Protein AF-A0A1Q3BJ02-F1 (afdb_monomer)

Nearest PDB structures (foldseek):
  7nli-assembly1_B  TM=7.292E-01  e=1.919E+00  Saccharomyces cerevisiae
  7nlg-assembly2_C-2  TM=7.231E-01  e=2.158E+00  Saccharomyces cerevisiae
  7b9v-assembly1_T  TM=3.492E-01  e=2.289E+00  Saccharomyces cerevisiae
  5k53-assembly1_A  TM=2.887E-01  e=4.372E+00  Oscillatoria sp.
  6vab-assembly1_B  TM=3.990E-01  e=9.963E+00  Mus musculus

Solvent-accessible surface area (backbone atoms only — not comparable to full-atom values): 7093 Å² total; per-residue (Å²): 136,84,56,75,63,66,53,51,52,52,35,51,55,54,57,75,74,51,61,76,85,51,46,80,77,41,68,83,48,92,42,46,65,55,37,47,54,51,47,45,35,70,75,76,43,45,73,64,58,55,50,52,52,49,52,53,49,51,49,50,60,73,68,53,64,68,57,89,94,60,51,68,70,60,48,52,50,54,54,48,51,51,50,52,56,33,43,78,70,80,44,79,75,54,71,71,54,51,52,54,50,52,66,72,35,52,61,76,92,58,52,72,73,68,75,77,117

Sequence (117 aa):
FLSPRAFNDLGCIIICAINSNYFNRISSCISAKEMWDRLEVTYEGTNQVKKAKISMLVHEYEMFTVNENEDIKSMFSRFTNIINALQALDKTYSNSEMVRKILRCLPRSWMPKVTAI

Mean predicted aligned error: 12.47 Å

Structure (mmCIF, N/CA/C/O backbone):
data_AF-A0A1Q3BJ02-F1
#
_entry.id   AF-A0A1Q3BJ02-F1
#
loop_
_atom_site.group_PDB
_atom_site.id
_atom_site.type_symbol
_atom_site.label_atom_id
_atom_site.label_alt_id
_atom_site.label_comp_id
_atom_site.label_asym_id
_atom_site.label_entity_id
_atom_site.label_seq_id
_atom_site.pdbx_PDB_ins_code
_atom_site.Cartn_x
_atom_site.Cartn_y
_atom_site.Cartn_z
_atom_site.occupancy
_atom_site.B_iso_or_equiv
_atom_site.auth_seq_id
_atom_site.auth_comp_id
_atom_site.auth_asym_id
_atom_site.auth_atom_id
_atom_site.pdbx_PDB_model_num
ATOM 1 N N . PHE A 1 1 ? -31.847 -9.761 27.397 1.00 36.12 1 PHE A N 1
ATOM 2 C CA . PHE A 1 1 ? -31.636 -8.599 28.281 1.00 36.12 1 PHE A CA 1
ATOM 3 C C . PHE A 1 1 ? -30.492 -8.924 29.232 1.00 36.12 1 PHE A C 1
ATOM 5 O O . PHE A 1 1 ? -30.699 -9.677 30.173 1.00 36.12 1 PHE A O 1
ATOM 12 N N . LEU A 1 2 ? -29.266 -8.483 28.931 1.00 37.03 2 LEU A N 1
ATOM 13 C CA . LEU A 1 2 ? -28.110 -8.736 29.801 1.00 37.03 2 LEU A CA 1
ATOM 14 C C . LEU A 1 2 ? -28.149 -7.764 30.991 1.00 37.03 2 LEU A C 1
ATOM 16 O O . LEU A 1 2 ? -28.395 -6.575 30.813 1.00 37.03 2 LEU A O 1
ATOM 20 N N . SER A 1 3 ? -27.973 -8.307 32.198 1.00 37.66 3 SER A N 1
ATOM 21 C CA . SER A 1 3 ? -28.018 -7.586 33.476 1.00 37.66 3 SER A CA 1
ATOM 22 C C . SER A 1 3 ? -26.992 -6.439 33.523 1.00 37.66 3 SER A C 1
ATOM 24 O O . SER A 1 3 ? -25.869 -6.638 33.056 1.00 37.66 3 SER A O 1
ATOM 26 N N . PRO A 1 4 ? -27.305 -5.288 34.154 1.00 50.66 4 PRO A N 1
ATOM 27 C CA . PRO A 1 4 ? -26.360 -4.186 34.377 1.00 50.66 4 PRO A CA 1
ATOM 28 C C . PRO A 1 4 ? -25.023 -4.610 35.011 1.00 50.66 4 PRO A C 1
ATOM 30 O O . PRO A 1 4 ? -24.007 -3.956 34.801 1.00 50.66 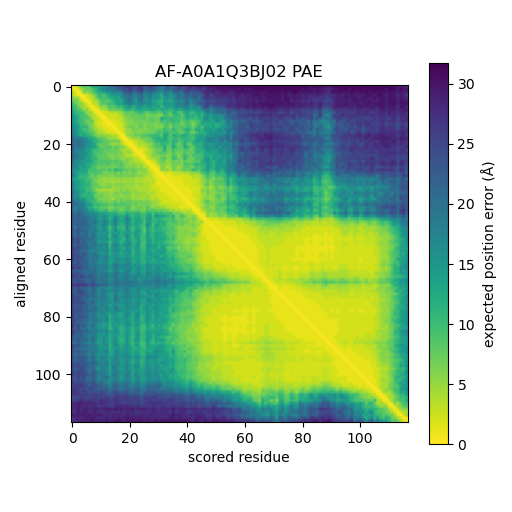4 PRO A O 1
ATOM 33 N N . ARG A 1 5 ? -24.998 -5.735 35.745 1.00 53.53 5 ARG A N 1
ATOM 34 C CA . ARG A 1 5 ? -23.770 -6.316 36.318 1.00 53.53 5 ARG A CA 1
ATOM 35 C C . ARG A 1 5 ? -22.805 -6.841 35.251 1.00 53.53 5 ARG A C 1
ATOM 37 O O . ARG A 1 5 ? -21.633 -6.502 35.295 1.00 53.53 5 ARG A O 1
ATOM 44 N N . ALA A 1 6 ? -23.311 -7.549 34.241 1.00 50.62 6 ALA A N 1
ATOM 45 C CA . ALA A 1 6 ? -22.486 -8.072 33.148 1.00 50.62 6 ALA A CA 1
ATOM 46 C C . ALA A 1 6 ? -21.873 -6.951 32.283 1.00 50.62 6 ALA A C 1
ATOM 48 O O . ALA A 1 6 ? -20.819 -7.131 31.680 1.00 50.62 6 ALA A O 1
ATOM 49 N N . PHE A 1 7 ? -22.530 -5.785 32.232 1.00 49.91 7 PHE A N 1
ATOM 50 C CA . PHE A 1 7 ? -22.035 -4.600 31.527 1.00 49.91 7 PHE A CA 1
ATOM 51 C C . PHE A 1 7 ? -20.869 -3.921 32.269 1.00 49.91 7 PHE A C 1
ATOM 53 O O . PHE A 1 7 ? -19.920 -3.470 31.629 1.00 49.91 7 PHE A O 1
ATOM 60 N N . ASN A 1 8 ? -20.915 -3.893 33.607 1.00 57.62 8 ASN A N 1
ATOM 61 C CA . ASN A 1 8 ? -19.827 -3.384 34.449 1.00 57.62 8 ASN A CA 1
ATOM 62 C C . ASN A 1 8 ? -18.617 -4.332 34.480 1.00 57.62 8 ASN A C 1
ATOM 64 O O . ASN A 1 8 ? -17.482 -3.860 34.440 1.00 57.62 8 ASN A O 1
ATOM 68 N N . ASP A 1 9 ? -18.845 -5.648 34.471 1.00 63.47 9 ASP A N 1
ATOM 69 C CA . ASP A 1 9 ? -17.767 -6.647 34.498 1.00 63.47 9 ASP A CA 1
ATOM 70 C C . ASP A 1 9 ? -16.846 -6.545 33.267 1.00 63.47 9 ASP A C 1
ATOM 72 O O . ASP A 1 9 ? -15.623 -6.634 33.392 1.00 63.47 9 ASP A O 1
ATOM 76 N N . LEU A 1 10 ? -17.404 -6.278 32.079 1.00 64.88 10 LEU A N 1
ATOM 77 C CA . LEU A 1 10 ? -16.615 -6.108 30.852 1.00 64.88 10 LEU A CA 1
ATOM 78 C C . LEU A 1 10 ? -15.736 -4.845 30.895 1.00 64.88 10 LEU A C 1
ATOM 80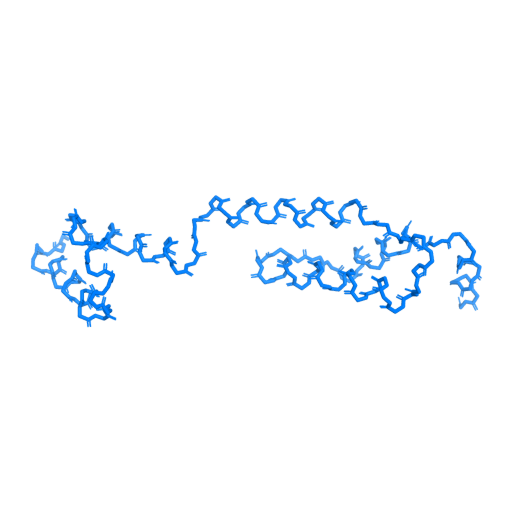 O O . LEU A 1 10 ? -14.589 -4.873 30.451 1.00 64.88 10 LEU A O 1
ATOM 84 N N . GLY A 1 11 ? -16.245 -3.753 31.473 1.00 63.66 11 GLY A N 1
ATOM 85 C CA . GLY A 1 11 ? -15.464 -2.533 31.698 1.00 63.66 11 GLY A CA 1
ATOM 86 C C . GLY A 1 11 ? -14.294 -2.763 32.659 1.00 63.66 11 GLY A C 1
ATOM 87 O O . GLY A 1 11 ? -13.179 -2.312 32.398 1.00 63.66 11 GLY A O 1
ATOM 88 N N . CYS A 1 12 ? -14.510 -3.534 33.729 1.00 65.25 12 CYS A N 1
ATOM 89 C CA . CYS A 1 12 ? -13.453 -3.909 34.670 1.00 65.25 12 CYS A CA 1
ATOM 90 C C . CYS A 1 12 ? -12.356 -4.761 34.012 1.00 65.25 12 CYS A C 1
ATOM 92 O O . CYS A 1 12 ? -11.177 -4.480 34.218 1.00 65.25 12 CYS A O 1
ATOM 94 N N . ILE A 1 13 ? -12.720 -5.745 33.180 1.00 73.56 13 ILE A N 1
ATOM 95 C CA . ILE A 1 13 ? -11.751 -6.576 32.442 1.00 73.56 13 ILE A CA 1
ATOM 96 C C . ILE A 1 13 ? -10.886 -5.711 31.519 1.00 73.56 13 ILE A C 1
ATOM 98 O O . ILE A 1 13 ? -9.667 -5.880 31.489 1.00 73.56 13 ILE A O 1
ATOM 102 N N . ILE A 1 14 ? -11.501 -4.759 30.809 1.00 67.50 14 ILE A N 1
ATOM 103 C CA . ILE A 1 14 ? -10.775 -3.825 29.947 1.00 67.50 14 ILE A CA 1
ATOM 104 C C . ILE A 1 14 ? -9.795 -2.993 30.782 1.00 67.50 14 ILE A C 1
ATOM 106 O O . ILE A 1 14 ? -8.619 -2.983 30.453 1.00 67.50 14 ILE A O 1
ATOM 110 N N . ILE A 1 15 ? -10.226 -2.371 31.887 1.00 68.12 15 ILE A N 1
ATOM 111 C CA . ILE A 1 15 ? -9.359 -1.562 32.772 1.00 68.12 15 ILE A CA 1
ATOM 112 C C . ILE A 1 15 ? -8.167 -2.362 33.307 1.00 68.12 15 ILE A C 1
ATOM 114 O O . ILE A 1 15 ? -7.049 -1.852 33.319 1.00 68.12 15 ILE A O 1
ATOM 118 N N . CYS A 1 16 ? -8.385 -3.609 33.728 1.00 70.50 16 CYS A N 1
ATOM 119 C CA . CYS A 1 16 ? -7.323 -4.465 34.256 1.00 70.50 16 CYS A CA 1
ATOM 120 C C . CYS A 1 16 ? -6.263 -4.836 33.207 1.00 70.50 16 CYS A C 1
ATOM 122 O O . CYS A 1 16 ? -5.132 -5.142 33.578 1.00 70.50 16 CYS A O 1
ATOM 124 N N . ALA A 1 17 ? -6.604 -4.808 31.917 1.00 70.00 17 ALA A N 1
ATOM 125 C CA . ALA A 1 17 ? -5.695 -5.167 30.833 1.00 70.00 17 ALA A CA 1
ATOM 126 C C . ALA A 1 17 ? -4.787 -4.009 30.366 1.00 70.00 17 ALA A C 1
ATOM 128 O O . ALA A 1 17 ? -3.863 -4.245 29.587 1.00 70.00 17 ALA A O 1
ATOM 129 N N . ILE A 1 18 ? -5.020 -2.767 30.812 1.00 71.19 18 ILE A N 1
ATOM 130 C CA . ILE A 1 18 ? -4.341 -1.572 30.275 1.00 71.19 18 ILE A CA 1
ATOM 131 C C . ILE A 1 18 ? -3.378 -0.960 31.287 1.00 71.19 18 ILE A C 1
ATOM 133 O O . ILE A 1 18 ? -3.671 -0.821 32.471 1.00 71.19 18 ILE A O 1
ATOM 137 N N . ASN A 1 19 ? -2.216 -0.537 30.790 1.00 66.44 19 ASN A N 1
ATOM 138 C CA . ASN A 1 19 ? -1.207 0.180 31.566 1.00 66.44 19 ASN A CA 1
ATOM 139 C C . ASN A 1 19 ? -1.765 1.537 32.065 1.00 66.44 19 ASN A C 1
ATOM 141 O O . ASN A 1 19 ? -2.560 2.176 31.370 1.00 66.44 19 ASN A O 1
ATOM 145 N N . SER A 1 20 ? -1.327 2.004 33.239 1.00 67.00 20 SER A N 1
ATOM 146 C CA . SER A 1 20 ? -1.827 3.207 33.931 1.00 67.00 20 SER A CA 1
ATOM 147 C C . SER A 1 20 ? -1.848 4.473 33.061 1.00 67.00 20 SER A C 1
ATOM 149 O O . SER A 1 20 ? -2.731 5.314 33.216 1.00 67.00 20 SER A O 1
ATOM 151 N N . ASN A 1 21 ? -0.945 4.578 32.080 1.00 60.88 21 ASN A N 1
ATOM 152 C CA . ASN A 1 21 ? -0.904 5.682 31.114 1.00 60.88 21 ASN A CA 1
ATOM 153 C C . ASN A 1 21 ? -2.152 5.785 30.215 1.00 60.88 21 ASN A C 1
ATOM 155 O O . ASN A 1 21 ? -2.481 6.874 29.743 1.00 60.88 21 ASN A O 1
ATOM 159 N N . TYR A 1 22 ? -2.861 4.680 29.977 1.00 60.78 22 TYR A N 1
ATOM 160 C CA . TYR A 1 22 ? -4.065 4.649 29.141 1.00 60.78 22 TYR A CA 1
ATOM 161 C C . TYR A 1 22 ? -5.348 4.787 29.954 1.00 60.78 22 TYR A C 1
ATOM 163 O O . TYR A 1 22 ? -6.354 5.242 29.414 1.00 60.78 22 TYR A O 1
ATOM 171 N N . PHE A 1 23 ? -5.300 4.486 31.254 1.00 64.81 23 PHE A N 1
ATOM 172 C CA . PHE A 1 23 ? -6.439 4.630 32.157 1.00 64.81 23 PHE A CA 1
ATOM 173 C C . PHE A 1 23 ? -7.009 6.053 32.118 1.00 64.81 23 PHE A C 1
ATOM 175 O O . PHE A 1 23 ? -8.204 6.229 31.917 1.00 64.81 23 PHE A O 1
ATOM 182 N N . ASN A 1 24 ? -6.153 7.080 32.153 1.00 66.06 24 ASN A N 1
ATOM 183 C CA . ASN A 1 24 ? -6.575 8.486 32.075 1.00 66.06 24 ASN A CA 1
ATOM 184 C C . ASN A 1 24 ? -7.271 8.868 30.754 1.00 66.06 24 ASN A C 1
ATOM 186 O O . ASN A 1 24 ? -7.959 9.883 30.697 1.00 66.06 24 ASN A O 1
ATOM 190 N N . ARG A 1 25 ? -7.088 8.090 29.677 1.00 64.00 25 ARG A N 1
ATOM 191 C CA . ARG A 1 25 ? -7.698 8.351 28.361 1.00 64.00 25 ARG A CA 1
ATOM 192 C C . ARG A 1 25 ? -9.061 7.692 28.177 1.00 64.00 25 ARG A C 1
ATOM 194 O O . ARG A 1 25 ? -9.807 8.118 27.295 1.00 64.00 25 ARG A O 1
ATOM 201 N N . ILE A 1 26 ? -9.365 6.670 28.969 1.00 69.38 26 ILE A N 1
ATOM 202 C CA . ILE A 1 26 ? -10.608 5.893 28.886 1.00 69.38 26 ILE A CA 1
ATOM 203 C C . ILE A 1 26 ? -11.441 5.953 30.175 1.00 69.38 26 ILE A C 1
ATOM 205 O O . ILE A 1 26 ? -12.569 5.478 30.185 1.00 69.38 26 ILE A O 1
ATOM 209 N N . SER A 1 27 ? -10.928 6.564 31.249 1.00 68.56 27 SER A N 1
ATOM 210 C CA . SER A 1 27 ? -11.619 6.708 32.538 1.00 68.56 27 SER A CA 1
ATOM 211 C C . SER A 1 27 ? -12.876 7.576 32.471 1.00 68.56 27 SER A C 1
ATOM 213 O O . SER A 1 27 ? -13.728 7.473 33.347 1.00 68.56 27 SER A O 1
ATOM 215 N N . SER A 1 28 ? -13.006 8.419 31.441 1.00 69.31 28 SER A N 1
ATOM 216 C CA . SER A 1 28 ? -14.206 9.221 31.189 1.00 69.31 28 SER A CA 1
ATOM 217 C C . SER A 1 28 ? -15.259 8.517 30.329 1.00 69.31 28 SER A C 1
ATOM 219 O O . SER A 1 28 ? -16.336 9.078 30.131 1.00 69.31 28 SER A O 1
ATOM 221 N N . CYS A 1 29 ? -14.966 7.323 29.806 1.00 73.94 29 CYS A N 1
ATOM 222 C CA . CYS A 1 29 ? -15.905 6.571 28.984 1.00 73.94 29 CYS A CA 1
ATOM 223 C C . CYS A 1 29 ? -17.010 5.954 29.852 1.00 73.94 29 CYS A C 1
ATOM 225 O O . CYS A 1 29 ? -16.748 5.353 30.892 1.00 73.94 29 CYS A O 1
ATOM 227 N N . ILE A 1 30 ? -18.256 6.078 29.401 1.00 76.12 30 ILE A N 1
ATOM 228 C CA . ILE A 1 30 ? -19.464 5.680 30.150 1.00 76.12 30 ILE A CA 1
ATOM 229 C C . ILE A 1 30 ? -19.926 4.258 29.820 1.00 76.12 30 ILE A C 1
ATOM 231 O O . ILE A 1 30 ? -20.845 3.736 30.450 1.00 76.12 30 ILE A O 1
ATOM 235 N N . SER A 1 31 ? -19.304 3.611 28.832 1.00 79.06 31 SER A N 1
ATOM 236 C CA . SER A 1 31 ? -19.618 2.236 28.452 1.00 79.06 31 SER A CA 1
ATOM 237 C C . SER A 1 31 ? -18.378 1.451 28.035 1.00 79.06 31 SER A C 1
ATOM 239 O O . SER A 1 31 ? -17.437 2.006 27.468 1.00 79.06 31 SER A O 1
ATOM 241 N N . ALA A 1 32 ? -18.421 0.130 28.235 1.00 75.44 32 ALA A N 1
ATOM 242 C CA . ALA A 1 32 ? -17.378 -0.782 27.764 1.00 75.44 32 ALA A CA 1
ATOM 243 C C . ALA A 1 32 ? -17.162 -0.688 26.243 1.00 75.44 32 ALA A C 1
ATOM 245 O O . ALA A 1 32 ? -16.036 -0.814 25.773 1.00 75.44 32 ALA A O 1
ATOM 246 N N . LYS A 1 33 ? -18.228 -0.403 25.479 1.00 78.38 33 LYS A N 1
ATOM 247 C CA . LYS A 1 33 ? -18.139 -0.152 24.038 1.00 78.38 33 LYS A CA 1
ATOM 248 C C . LYS A 1 33 ? -17.300 1.086 23.731 1.00 78.38 33 LYS A C 1
ATOM 250 O O . LYS A 1 33 ? -16.403 1.014 22.913 1.00 78.38 33 LYS A O 1
ATOM 255 N N . GLU A 1 34 ? -17.547 2.195 24.417 1.00 79.44 34 GLU A N 1
ATOM 256 C CA . GLU A 1 34 ? -16.780 3.426 24.209 1.00 79.44 34 GLU A CA 1
ATOM 257 C C . GLU A 1 34 ? -15.300 3.252 24.597 1.00 79.44 34 GLU A C 1
ATOM 259 O O . GLU A 1 34 ? -14.414 3.747 23.901 1.00 79.44 34 GLU A O 1
ATOM 264 N N . MET A 1 35 ? -15.017 2.498 25.666 1.00 80.19 35 MET A N 1
ATOM 265 C CA . MET A 1 35 ? -13.644 2.132 26.039 1.00 80.19 35 MET A CA 1
ATOM 266 C C . MET A 1 35 ? -12.977 1.278 24.956 1.00 80.19 35 MET A C 1
ATOM 268 O O . MET A 1 35 ? -11.827 1.537 24.606 1.00 80.19 35 MET A O 1
ATOM 272 N N . TRP A 1 36 ? -13.695 0.289 24.412 1.00 79.94 36 TRP A N 1
ATOM 273 C CA . TRP A 1 36 ? -13.217 -0.552 23.316 1.00 79.94 36 TRP A CA 1
ATOM 274 C C . TRP A 1 36 ? -12.967 0.255 22.037 1.00 79.94 36 TRP A C 1
ATOM 276 O O . TRP A 1 36 ? -11.870 0.184 21.495 1.00 79.94 36 TRP A O 1
ATOM 286 N N . ASP A 1 37 ? -13.912 1.101 21.622 1.00 78.50 37 ASP A N 1
ATOM 287 C CA . ASP A 1 37 ? -13.783 1.975 20.449 1.00 78.50 37 ASP A CA 1
ATOM 288 C C . ASP A 1 37 ? -12.570 2.922 20.600 1.00 78.50 37 ASP A C 1
ATOM 290 O O . ASP A 1 37 ? -11.827 3.174 19.650 1.00 78.50 37 ASP A O 1
ATOM 294 N N . ARG A 1 38 ? -12.304 3.434 21.813 1.00 78.75 38 ARG A N 1
ATOM 295 C CA . ARG A 1 38 ? -11.107 4.250 22.090 1.00 78.75 38 ARG A CA 1
ATOM 296 C C . ARG A 1 38 ? -9.810 3.454 22.031 1.00 78.75 38 ARG A C 1
ATOM 298 O O . ARG A 1 38 ? -8.799 3.998 21.579 1.00 78.75 38 ARG A O 1
ATOM 305 N N . LEU A 1 39 ? -9.811 2.210 22.503 1.00 75.94 39 LEU A N 1
ATOM 306 C CA . LEU A 1 39 ? -8.655 1.323 22.390 1.00 75.94 39 LEU A CA 1
ATOM 307 C C . LEU A 1 39 ? -8.378 0.975 20.932 1.00 75.94 39 LEU A C 1
ATOM 309 O O . LEU A 1 39 ? -7.247 1.153 20.491 1.00 75.94 39 LEU A O 1
ATOM 313 N N . GLU A 1 40 ? -9.402 0.593 20.176 1.00 75.94 40 GLU A N 1
ATOM 314 C CA . GLU A 1 40 ? -9.323 0.327 18.738 1.00 75.94 40 GLU A CA 1
ATOM 315 C C . GLU A 1 40 ? -8.716 1.530 18.001 1.00 75.94 40 GLU A C 1
ATOM 317 O O . GLU A 1 40 ? -7.694 1.406 17.331 1.00 75.94 40 GLU A O 1
ATOM 322 N N . VAL A 1 41 ? -9.229 2.742 18.243 1.00 77.12 41 VAL A N 1
ATOM 323 C CA . VAL A 1 41 ? -8.675 3.974 17.657 1.00 77.12 41 VAL A CA 1
ATOM 324 C C . VAL A 1 41 ? -7.228 4.242 18.082 1.00 77.12 41 VAL A C 1
ATOM 326 O O . VAL A 1 41 ? -6.446 4.769 17.291 1.00 77.12 41 VAL A O 1
ATOM 329 N N . THR A 1 42 ? -6.856 3.926 19.322 1.00 71.81 42 THR A N 1
ATOM 330 C CA . THR A 1 42 ? -5.509 4.202 19.847 1.00 71.81 42 THR A CA 1
ATOM 331 C C . THR A 1 42 ? -4.467 3.228 19.299 1.00 71.81 42 THR A C 1
ATOM 333 O O . THR A 1 42 ? -3.344 3.647 19.027 1.00 71.81 42 THR A O 1
ATOM 336 N N . TYR A 1 43 ? -4.821 1.951 19.145 1.00 67.94 43 TYR A N 1
ATOM 337 C CA . TYR A 1 43 ? -3.892 0.897 18.732 1.00 67.94 43 TYR A CA 1
ATOM 338 C C . TYR A 1 43 ? -3.898 0.650 17.220 1.00 67.94 43 TYR A C 1
ATOM 340 O O . TYR A 1 43 ? -2.834 0.445 16.639 1.00 67.94 43 TYR A O 1
ATOM 348 N N . GLU A 1 44 ? -5.060 0.714 16.571 1.00 69.88 44 GLU A N 1
ATOM 349 C CA . GLU A 1 44 ? -5.212 0.455 15.132 1.00 69.88 44 GLU A CA 1
ATOM 350 C C . GLU A 1 44 ? -5.335 1.747 14.303 1.00 69.88 44 GLU A C 1
ATOM 352 O O . GLU A 1 44 ? -5.156 1.738 13.082 1.00 69.88 44 GLU A O 1
ATOM 357 N N . GLY A 1 45 ? -5.581 2.886 14.961 1.00 70.62 45 GLY A N 1
ATOM 358 C CA . GLY A 1 45 ? -5.905 4.153 14.310 1.00 70.62 45 GLY A CA 1
ATOM 359 C C . GLY A 1 45 ? -7.397 4.269 13.985 1.00 70.62 45 GLY A C 1
ATOM 360 O O . GLY A 1 45 ? -8.163 3.315 14.067 1.00 70.62 45 GLY A O 1
ATOM 361 N N . THR A 1 46 ? -7.858 5.460 13.591 1.00 78.56 46 THR A N 1
ATOM 362 C CA . THR A 1 46 ? -9.247 5.596 13.124 1.00 78.56 46 THR A CA 1
ATOM 363 C C . THR A 1 46 ? -9.403 5.008 11.720 1.00 78.56 46 THR A C 1
ATOM 365 O O . THR A 1 46 ? -8.520 5.137 10.866 1.00 78.56 46 THR A O 1
ATOM 368 N N . ASN A 1 47 ? -10.594 4.482 11.415 1.00 81.94 47 ASN A N 1
ATOM 369 C CA . ASN A 1 47 ? -10.976 4.104 10.048 1.00 81.94 47 ASN A CA 1
ATOM 370 C C . ASN A 1 47 ? -10.734 5.229 9.020 1.00 81.94 47 ASN A C 1
ATOM 372 O O . ASN A 1 47 ? -10.464 4.959 7.851 1.00 81.94 47 ASN A O 1
ATOM 376 N N . GLN A 1 48 ? -10.811 6.495 9.443 1.00 81.31 48 GLN A N 1
ATOM 377 C CA . GLN A 1 48 ? -10.523 7.653 8.594 1.00 81.31 48 GLN A CA 1
ATOM 378 C C . GLN A 1 48 ? -9.034 7.750 8.242 1.00 81.31 48 GLN A C 1
ATOM 380 O O . GLN A 1 48 ? -8.701 7.954 7.077 1.00 81.31 48 GLN A O 1
ATOM 385 N N . VAL A 1 49 ? -8.140 7.534 9.212 1.00 84.19 49 VAL A N 1
ATOM 386 C CA . VAL A 1 49 ? -6.687 7.498 8.981 1.00 84.19 49 VAL A CA 1
ATOM 387 C C . VAL A 1 49 ? -6.316 6.321 8.077 1.00 84.19 49 VAL A C 1
ATOM 389 O O . VAL A 1 49 ? -5.560 6.511 7.124 1.00 84.19 49 VAL A O 1
ATOM 392 N N . LYS A 1 50 ? -6.903 5.131 8.296 1.00 87.44 50 LYS A N 1
ATOM 393 C CA . LYS A 1 50 ? -6.705 3.964 7.413 1.00 87.44 50 LYS A CA 1
ATOM 394 C C . LYS A 1 50 ? -7.119 4.291 5.973 1.00 87.44 50 LYS A C 1
ATOM 396 O O . LYS A 1 50 ? -6.335 4.086 5.049 1.00 87.44 50 LYS A O 1
ATOM 401 N N . LYS A 1 51 ? -8.307 4.877 5.778 1.00 90.25 51 LYS A N 1
ATOM 402 C CA . LYS A 1 51 ? -8.805 5.302 4.455 1.00 90.25 51 LYS A CA 1
ATOM 403 C C . LYS A 1 51 ? -7.918 6.359 3.796 1.00 90.25 51 LYS A C 1
ATOM 405 O O . LYS A 1 51 ? -7.618 6.228 2.613 1.00 90.25 51 LYS A O 1
ATOM 410 N N . ALA A 1 52 ? -7.474 7.368 4.542 1.00 91.62 52 ALA A N 1
ATOM 411 C CA . ALA A 1 52 ? -6.577 8.399 4.026 1.00 91.62 52 ALA A CA 1
ATOM 412 C C . ALA A 1 52 ? -5.246 7.794 3.557 1.00 91.62 52 ALA A C 1
ATOM 414 O O . ALA A 1 52 ? -4.802 8.071 2.445 1.00 91.62 52 ALA A O 1
ATOM 415 N N . LYS A 1 53 ? -4.657 6.890 4.352 1.00 92.88 53 LYS A N 1
ATOM 416 C CA . LYS A 1 53 ? -3.416 6.191 3.998 1.00 92.88 53 LYS A CA 1
ATOM 417 C C . LYS A 1 53 ? -3.575 5.321 2.750 1.00 92.88 53 LYS A C 1
ATOM 419 O O . LYS A 1 53 ? -2.719 5.374 1.871 1.00 92.88 53 LYS A O 1
ATOM 424 N N . ILE A 1 54 ? -4.679 4.573 2.637 1.00 95.81 54 ILE A N 1
ATOM 425 C CA . ILE A 1 54 ? -5.005 3.821 1.414 1.00 95.81 54 ILE A CA 1
ATOM 426 C C . ILE A 1 54 ? -5.098 4.776 0.222 1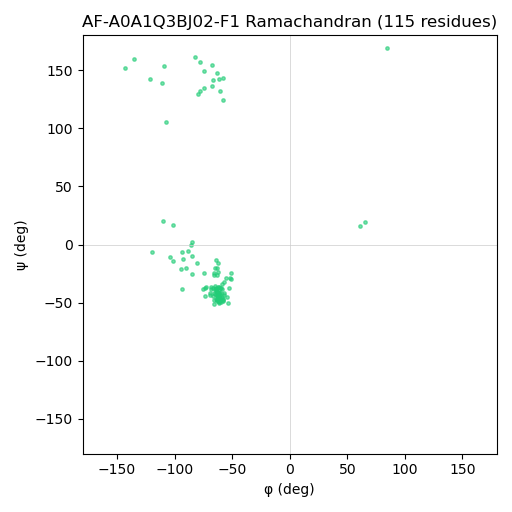.00 95.81 54 ILE A C 1
ATOM 428 O O . ILE A 1 54 ? -4.485 4.513 -0.805 1.00 95.81 54 ILE A O 1
ATOM 432 N N . SER A 1 55 ? -5.817 5.894 0.353 1.00 96.25 55 SER A N 1
ATOM 433 C CA . SER A 1 55 ? -5.974 6.870 -0.732 1.00 96.25 55 SER A CA 1
ATOM 434 C C . SER A 1 55 ? -4.636 7.450 -1.192 1.00 96.25 55 SER A C 1
ATOM 436 O O . SER A 1 55 ? -4.415 7.581 -2.392 1.00 96.25 55 SER A O 1
ATOM 438 N N . MET A 1 56 ? -3.736 7.771 -0.259 1.00 97.12 56 MET A N 1
ATOM 439 C CA . MET A 1 56 ? -2.394 8.267 -0.579 1.00 97.12 56 MET A CA 1
ATOM 440 C C . MET A 1 56 ? -1.568 7.224 -1.336 1.00 97.12 56 MET A C 1
ATOM 442 O O . MET A 1 56 ? -0.980 7.540 -2.364 1.00 97.12 56 MET A O 1
ATOM 446 N N . LEU A 1 57 ? -1.565 5.974 -0.869 1.00 97.75 57 LEU A N 1
ATOM 447 C CA . LEU A 1 57 ? -0.819 4.886 -1.508 1.00 97.75 57 LEU A CA 1
ATOM 448 C C . LEU A 1 57 ? -1.400 4.498 -2.875 1.00 97.75 57 LEU A C 1
ATOM 450 O O . LEU A 1 57 ? -0.652 4.179 -3.793 1.00 97.75 57 LEU A O 1
ATOM 454 N N . VAL A 1 58 ? -2.728 4.531 -3.033 1.00 97.44 58 VAL A N 1
ATOM 455 C CA . VAL A 1 58 ? -3.383 4.334 -4.336 1.00 97.44 58 VAL A CA 1
ATOM 456 C C . VAL A 1 58 ? -2.969 5.440 -5.299 1.00 97.44 58 VAL A C 1
ATOM 458 O O . VAL A 1 58 ? -2.616 5.143 -6.434 1.00 97.44 58 VAL A O 1
ATOM 461 N N . HIS A 1 59 ? -2.943 6.692 -4.844 1.00 96.88 59 HIS A N 1
ATOM 462 C CA . HIS A 1 59 ? -2.473 7.802 -5.664 1.00 96.88 59 HIS A CA 1
ATOM 463 C C . HIS A 1 59 ? -0.999 7.636 -6.066 1.00 96.88 59 HIS A C 1
ATOM 465 O O . HIS A 1 59 ? -0.663 7.802 -7.236 1.00 96.88 59 HIS A O 1
ATOM 471 N N . GLU A 1 60 ? -0.128 7.242 -5.134 1.00 95.88 60 GLU A N 1
ATOM 472 C CA . GLU A 1 60 ? 1.285 6.962 -5.415 1.00 95.88 60 GLU A CA 1
ATOM 473 C C . GLU A 1 60 ? 1.453 5.816 -6.424 1.00 95.88 60 GLU A C 1
ATOM 475 O O . GLU A 1 60 ? 2.247 5.915 -7.358 1.00 95.88 60 GLU A O 1
ATOM 480 N N . TYR A 1 61 ? 0.654 4.754 -6.293 1.00 96.06 61 TYR A N 1
ATOM 481 C CA . TYR A 1 61 ? 0.592 3.666 -7.265 1.00 96.06 61 TYR A CA 1
ATOM 482 C C . TYR A 1 61 ? 0.136 4.164 -8.644 1.00 96.06 61 TYR A C 1
ATOM 484 O O . TYR A 1 61 ? 0.765 3.861 -9.656 1.00 96.06 61 TYR A O 1
ATOM 492 N N . GLU A 1 62 ? -0.945 4.940 -8.723 1.00 94.31 62 GLU A N 1
ATOM 493 C CA . GLU A 1 62 ? -1.493 5.454 -9.982 1.00 94.31 62 GLU A CA 1
ATOM 494 C C . GLU A 1 62 ? -0.531 6.411 -10.687 1.00 94.31 62 GLU A C 1
ATOM 496 O O . GLU A 1 62 ? -0.343 6.293 -11.900 1.00 94.31 62 GLU A O 1
ATOM 501 N N . MET A 1 63 ? 0.146 7.267 -9.929 1.00 94.06 63 MET A N 1
ATOM 502 C CA . MET A 1 63 ? 1.141 8.217 -10.424 1.00 94.06 63 MET A CA 1
ATOM 503 C C . MET A 1 63 ? 2.543 7.617 -10.557 1.00 94.06 63 MET A C 1
ATOM 505 O O . MET A 1 63 ? 3.468 8.327 -10.939 1.00 94.06 63 MET A O 1
ATOM 509 N N . PHE A 1 64 ? 2.718 6.324 -10.266 1.00 94.31 64 PHE A N 1
ATOM 510 C CA . PHE A 1 64 ? 4.027 5.686 -10.289 1.00 94.31 64 PHE A CA 1
ATOM 511 C C . PHE A 1 64 ? 4.689 5.809 -11.664 1.00 94.31 64 PHE A C 1
ATOM 513 O O . PHE A 1 64 ? 4.147 5.354 -12.677 1.00 94.31 64 PHE A O 1
ATOM 520 N N . THR A 1 65 ? 5.895 6.365 -11.682 1.00 91.06 65 THR A N 1
ATOM 521 C CA . THR A 1 65 ? 6.774 6.434 -12.849 1.00 91.06 65 THR A CA 1
ATOM 522 C C . THR A 1 65 ? 8.198 6.058 -12.451 1.00 91.06 65 THR A C 1
ATOM 524 O O . THR A 1 65 ? 8.574 6.098 -11.273 1.00 91.06 65 THR A O 1
ATOM 527 N N . VAL A 1 66 ? 8.995 5.668 -13.444 1.00 90.44 66 VAL A N 1
ATOM 528 C CA . VAL A 1 66 ? 10.447 5.570 -13.279 1.00 90.44 66 VAL A CA 1
ATOM 529 C C . VAL A 1 66 ? 11.023 6.974 -13.092 1.00 90.44 66 VAL A C 1
ATOM 531 O O . VAL A 1 66 ? 10.602 7.910 -13.776 1.00 90.44 66 VAL A O 1
ATOM 534 N N . ASN A 1 67 ? 11.947 7.129 -12.151 1.00 89.94 67 ASN A N 1
ATOM 535 C CA . ASN A 1 67 ? 12.635 8.397 -11.930 1.00 89.94 67 ASN A CA 1
ATOM 536 C C . ASN A 1 67 ? 13.803 8.562 -12.916 1.00 89.94 67 ASN A C 1
ATOM 538 O O . ASN A 1 67 ? 14.302 7.593 -13.494 1.00 89.94 67 ASN A O 1
ATOM 542 N N . GLU A 1 68 ? 14.275 9.795 -13.095 1.00 85.75 68 GLU A N 1
ATOM 543 C CA . GLU A 1 68 ? 15.492 10.049 -13.869 1.00 85.75 68 GLU A CA 1
ATOM 544 C C . GLU A 1 68 ? 16.692 9.343 -13.221 1.00 85.75 68 GLU A C 1
ATOM 546 O O . GLU A 1 68 ? 16.901 9.434 -12.012 1.00 85.75 68 GLU A O 1
ATOM 551 N N . ASN A 1 69 ? 17.481 8.630 -14.032 1.00 86.44 69 ASN A N 1
ATOM 552 C CA . ASN A 1 69 ? 18.653 7.849 -13.603 1.00 86.44 69 ASN A CA 1
ATOM 553 C C . ASN A 1 69 ? 18.365 6.714 -12.609 1.00 86.44 69 ASN A C 1
ATOM 555 O O . ASN A 1 69 ? 19.286 6.183 -11.989 1.00 86.44 69 ASN A O 1
ATOM 559 N N . GLU A 1 70 ? 17.107 6.313 -12.467 1.00 89.38 70 GLU A N 1
ATOM 560 C CA . GLU A 1 70 ? 16.755 5.172 -11.642 1.00 89.38 70 GLU A CA 1
ATOM 561 C C . GLU A 1 70 ? 17.017 3.849 -12.367 1.00 89.38 70 GLU A C 1
ATOM 563 O O . GLU A 1 70 ? 16.568 3.625 -13.495 1.00 89.38 70 GLU A O 1
ATOM 568 N N . ASP A 1 71 ? 17.721 2.939 -11.694 1.00 89.06 71 ASP A N 1
ATOM 569 C CA . ASP A 1 71 ? 17.902 1.581 -12.183 1.00 89.06 71 ASP A CA 1
ATOM 570 C C . ASP A 1 71 ? 16.649 0.720 -11.950 1.00 89.06 71 ASP A C 1
ATOM 572 O O . ASP A 1 71 ? 15.831 0.953 -11.057 1.00 89.06 71 ASP A O 1
ATOM 576 N N . ILE A 1 72 ? 16.521 -0.341 -12.745 1.00 86.88 72 ILE A N 1
ATOM 577 C CA . ILE A 1 72 ? 15.360 -1.230 -12.691 1.00 86.88 72 ILE A CA 1
ATOM 578 C C . ILE A 1 72 ? 15.140 -1.835 -11.306 1.00 86.88 72 ILE A C 1
ATOM 580 O O . ILE A 1 72 ? 13.996 -1.919 -10.861 1.00 86.88 72 ILE A O 1
ATOM 584 N N . LYS A 1 73 ? 16.195 -2.261 -10.609 1.00 89.81 73 LYS A N 1
ATOM 585 C CA . LYS A 1 73 ? 16.051 -2.916 -9.306 1.00 89.81 73 LYS A CA 1
ATOM 586 C C . LYS A 1 73 ? 15.491 -1.932 -8.279 1.00 89.81 73 LYS A C 1
ATOM 588 O O . LYS A 1 73 ? 14.596 -2.303 -7.518 1.00 89.81 73 LYS A O 1
ATOM 593 N N . SER A 1 74 ? 15.965 -0.689 -8.296 1.00 92.50 74 SER A N 1
ATOM 594 C CA . SER A 1 74 ? 15.444 0.392 -7.452 1.00 92.50 74 SER A CA 1
ATOM 595 C C . SER A 1 74 ? 13.978 0.707 -7.764 1.00 92.50 74 SER A C 1
ATOM 597 O O . SER A 1 74 ? 13.158 0.749 -6.843 1.00 92.50 74 SER A O 1
ATOM 599 N N . MET A 1 75 ? 13.613 0.790 -9.048 1.00 92.69 75 MET A N 1
ATOM 600 C CA . MET A 1 75 ? 12.225 0.997 -9.477 1.00 92.69 75 MET A CA 1
ATOM 601 C C . MET A 1 75 ? 11.298 -0.126 -8.986 1.00 92.69 75 MET A C 1
ATOM 603 O O . MET A 1 75 ? 10.276 0.142 -8.350 1.00 92.69 75 MET A O 1
ATOM 607 N N . PHE A 1 76 ? 11.672 -1.393 -9.200 1.00 91.94 76 PHE A N 1
ATOM 608 C CA . PHE A 1 76 ? 10.887 -2.540 -8.731 1.00 91.94 76 PHE A CA 1
ATOM 609 C C . PHE A 1 76 ? 10.771 -2.587 -7.204 1.00 91.94 76 PHE A C 1
ATOM 611 O O . PHE A 1 76 ? 9.717 -2.956 -6.684 1.00 91.94 76 PHE A O 1
ATOM 618 N N . SER A 1 77 ? 11.825 -2.203 -6.480 1.00 95.19 77 SER A N 1
ATOM 619 C CA . SER A 1 77 ? 11.807 -2.121 -5.016 1.00 95.19 77 SER A CA 1
ATOM 620 C C . SER A 1 77 ? 10.765 -1.109 -4.530 1.00 95.19 77 SER A C 1
ATOM 622 O O . SER A 1 77 ? 9.901 -1.458 -3.725 1.00 95.19 77 SER A O 1
ATOM 624 N N . ARG A 1 78 ? 10.754 0.114 -5.085 1.00 95.69 78 ARG A N 1
ATOM 625 C CA . ARG A 1 78 ? 9.732 1.126 -4.754 1.00 95.69 78 ARG A CA 1
ATOM 626 C C . ARG A 1 78 ? 8.323 0.644 -5.075 1.00 95.69 78 ARG A C 1
ATOM 628 O O . ARG A 1 78 ? 7.437 0.763 -4.234 1.00 95.69 78 ARG A O 1
ATOM 635 N N . PHE A 1 79 ? 8.127 0.065 -6.258 1.00 95.75 79 PHE A N 1
ATOM 636 C CA . PHE A 1 79 ? 6.830 -0.477 -6.654 1.00 95.75 79 PHE A CA 1
ATOM 637 C C . PHE A 1 79 ? 6.339 -1.544 -5.664 1.00 95.75 79 PHE A C 1
ATOM 639 O O . PHE A 1 79 ? 5.204 -1.497 -5.194 1.00 95.75 79 PHE A O 1
ATOM 646 N N . THR A 1 80 ? 7.221 -2.472 -5.290 1.00 95.00 80 THR A N 1
ATOM 647 C CA . THR A 1 80 ? 6.915 -3.549 -4.340 1.00 95.00 80 THR A CA 1
ATOM 648 C C . THR A 1 80 ? 6.588 -2.999 -2.953 1.00 95.00 80 THR A C 1
ATOM 650 O O . THR A 1 80 ? 5.659 -3.480 -2.311 1.00 95.00 80 THR A O 1
ATOM 653 N N . ASN A 1 81 ? 7.281 -1.950 -2.503 1.00 97.06 81 ASN A N 1
ATOM 654 C CA . ASN A 1 81 ? 6.983 -1.296 -1.228 1.00 97.06 81 ASN A CA 1
ATOM 655 C C . ASN A 1 81 ? 5.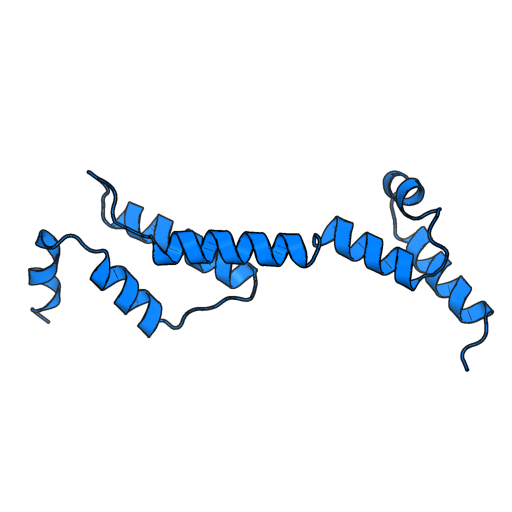567 -0.704 -1.197 1.00 97.06 81 ASN A C 1
ATOM 657 O O . ASN A 1 81 ? 4.865 -0.877 -0.201 1.00 97.06 81 ASN A O 1
ATOM 661 N N . ILE A 1 82 ? 5.121 -0.072 -2.288 1.00 97.06 82 ILE A N 1
ATOM 662 C CA . ILE A 1 82 ? 3.756 0.465 -2.403 1.00 97.06 82 ILE A CA 1
ATOM 663 C C . ILE A 1 82 ? 2.725 -0.671 -2.348 1.00 97.06 82 ILE A C 1
ATOM 665 O O . ILE A 1 82 ? 1.758 -0.592 -1.590 1.00 97.06 82 ILE A O 1
ATOM 669 N N . ILE A 1 83 ? 2.947 -1.753 -3.103 1.00 96.88 83 ILE A N 1
ATOM 670 C CA . ILE A 1 83 ? 2.059 -2.926 -3.110 1.00 96.88 83 ILE A CA 1
ATOM 671 C C . ILE A 1 83 ? 1.976 -3.571 -1.727 1.00 96.88 83 ILE A C 1
ATOM 673 O O . ILE A 1 83 ? 0.877 -3.829 -1.242 1.00 96.88 83 ILE A O 1
ATOM 677 N N . ASN A 1 84 ? 3.112 -3.781 -1.065 1.00 96.62 84 ASN A N 1
ATOM 678 C CA . ASN A 1 84 ? 3.157 -4.377 0.267 1.00 96.62 84 ASN A CA 1
ATOM 679 C C . ASN A 1 84 ? 2.436 -3.500 1.298 1.00 96.62 84 ASN A C 1
ATOM 681 O O . ASN A 1 84 ? 1.695 -4.013 2.137 1.00 96.62 84 ASN A O 1
ATOM 685 N N . ALA A 1 85 ? 2.608 -2.177 1.219 1.00 96.06 85 ALA A N 1
ATOM 686 C CA . ALA A 1 85 ? 1.916 -1.237 2.093 1.00 96.06 85 ALA A CA 1
ATOM 687 C C . ALA A 1 85 ? 0.395 -1.248 1.870 1.00 96.06 85 ALA A C 1
ATOM 689 O O . ALA A 1 85 ? -0.361 -1.165 2.836 1.00 96.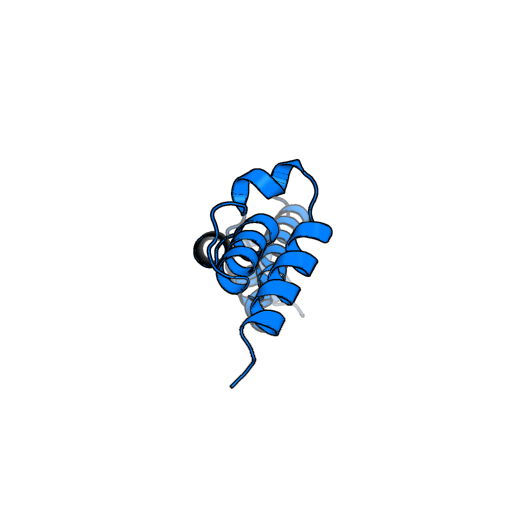06 85 ALA A O 1
ATOM 690 N N . LEU A 1 86 ? -0.061 -1.381 0.621 1.00 96.62 86 LEU A N 1
ATOM 691 C CA . LEU A 1 86 ? -1.481 -1.520 0.287 1.00 96.62 86 LEU A CA 1
ATOM 692 C C . LEU A 1 86 ? -2.042 -2.868 0.756 1.00 96.62 86 LEU A C 1
ATOM 694 O O . LEU A 1 86 ? -3.114 -2.904 1.359 1.00 96.62 86 LEU A O 1
ATOM 698 N N . GLN A 1 87 ? -1.293 -3.955 0.574 1.00 95.50 87 GLN A N 1
ATOM 699 C CA . GLN A 1 87 ? -1.681 -5.292 1.020 1.00 95.50 87 GLN A CA 1
ATOM 700 C C . GLN A 1 87 ? -1.808 -5.372 2.546 1.00 95.50 87 GLN A C 1
ATOM 702 O O . GLN A 1 87 ? -2.757 -5.973 3.041 1.00 95.50 87 GLN A O 1
ATOM 707 N N . ALA A 1 88 ? -0.921 -4.708 3.294 1.00 93.19 88 ALA A N 1
ATOM 708 C CA . ALA A 1 88 ? -1.021 -4.584 4.751 1.00 93.19 88 ALA A CA 1
ATOM 709 C C . ALA A 1 88 ? -2.268 -3.804 5.221 1.00 93.19 88 ALA A C 1
ATOM 711 O O . ALA A 1 88 ? -2.599 -3.822 6.403 1.00 93.19 88 ALA A O 1
ATOM 712 N N . LEU A 1 89 ? -2.951 -3.104 4.310 1.00 92.75 89 LEU A N 1
ATOM 713 C CA . LEU A 1 89 ? -4.194 -2.369 4.551 1.00 92.75 89 LEU A CA 1
ATOM 714 C C . LEU A 1 89 ? -5.401 -3.028 3.864 1.00 92.75 89 LEU A C 1
ATOM 716 O O . LEU A 1 89 ? -6.410 -2.359 3.639 1.00 92.75 89 LEU A O 1
ATOM 720 N N . ASP A 1 90 ? -5.291 -4.316 3.528 1.00 93.19 90 ASP A N 1
ATOM 721 C CA . ASP A 1 90 ? -6.328 -5.130 2.881 1.00 93.19 90 ASP A CA 1
ATOM 722 C C . ASP A 1 90 ? -6.693 -4.678 1.454 1.00 93.19 90 ASP A C 1
ATOM 724 O O . ASP A 1 90 ? -7.747 -5.028 0.919 1.00 93.19 90 ASP A O 1
ATOM 728 N N . LYS A 1 91 ? -5.817 -3.904 0.799 1.00 94.69 91 LYS A N 1
ATOM 729 C CA . LYS A 1 91 ? -5.966 -3.479 -0.598 1.00 94.69 91 LYS A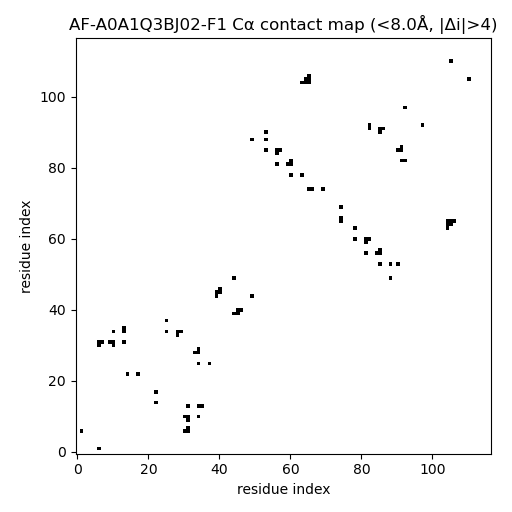 CA 1
ATOM 730 C C . LYS A 1 91 ? -4.969 -4.233 -1.474 1.00 94.69 91 LYS A C 1
ATOM 732 O O . LYS A 1 91 ? -3.781 -3.931 -1.484 1.00 94.69 91 LYS A O 1
ATOM 737 N N . THR A 1 92 ? -5.452 -5.203 -2.240 1.00 95.38 92 THR A N 1
ATOM 738 C CA . THR A 1 92 ? -4.613 -6.053 -3.096 1.00 95.38 92 THR A CA 1
ATOM 739 C C . THR A 1 92 ? -4.808 -5.750 -4.580 1.00 95.38 92 THR A C 1
ATOM 741 O O . THR A 1 92 ? -5.865 -5.279 -5.002 1.00 95.38 92 THR A O 1
ATOM 744 N N . TYR A 1 93 ? -3.772 -6.033 -5.370 1.00 94.56 93 TYR A N 1
ATOM 745 C CA . TYR A 1 93 ? -3.814 -6.037 -6.832 1.00 94.56 93 TYR A CA 1
ATOM 746 C C . TYR A 1 93 ? -3.421 -7.422 -7.329 1.00 94.56 93 TYR A C 1
ATOM 748 O O . TYR A 1 93 ? -2.529 -8.063 -6.771 1.00 94.56 93 TYR A O 1
ATOM 756 N N . SER A 1 94 ? -4.064 -7.893 -8.393 1.00 95.75 94 SER A N 1
ATOM 757 C CA . SER A 1 94 ? -3.671 -9.142 -9.036 1.00 95.75 94 SER A CA 1
ATOM 758 C C . SER A 1 94 ? -2.302 -9.008 -9.704 1.00 95.75 94 SER A C 1
ATOM 760 O O . SER A 1 94 ? -1.911 -7.932 -10.168 1.00 95.75 94 SER A O 1
ATOM 762 N N . ASN A 1 95 ? -1.601 -10.133 -9.862 1.00 92.50 95 ASN A N 1
ATOM 763 C CA . ASN A 1 95 ? -0.342 -10.177 -10.613 1.00 92.50 95 ASN A CA 1
ATOM 764 C C . ASN A 1 95 ? -0.489 -9.566 -12.017 1.00 92.50 95 ASN A C 1
ATOM 766 O O . ASN A 1 95 ? 0.393 -8.848 -12.479 1.00 92.50 95 ASN A O 1
ATOM 770 N N . SER A 1 96 ? -1.635 -9.781 -12.672 1.00 93.56 96 SER A N 1
ATOM 771 C CA . SER A 1 96 ? -1.915 -9.222 -13.999 1.00 93.56 96 SER A CA 1
ATOM 772 C C . SER A 1 96 ? -1.993 -7.690 -14.010 1.00 93.56 96 SER A C 1
ATOM 774 O O . SER A 1 96 ? -1.603 -7.054 -14.989 1.00 93.56 96 SER A O 1
ATOM 776 N N . GLU A 1 97 ? -2.525 -7.075 -12.952 1.00 94.31 97 GLU A N 1
ATOM 777 C CA . GLU A 1 97 ? -2.628 -5.620 -12.820 1.00 94.31 97 GLU A CA 1
ATOM 778 C C . GLU A 1 97 ? -1.260 -5.018 -12.533 1.00 94.31 97 GLU A C 1
ATOM 780 O O . GLU A 1 97 ? -0.871 -4.056 -13.193 1.00 94.31 97 GLU A O 1
ATOM 785 N N . MET A 1 98 ? -0.505 -5.643 -11.628 1.00 92.94 98 MET A N 1
ATOM 786 C CA . MET A 1 98 ? 0.845 -5.212 -11.279 1.00 92.94 98 MET A CA 1
ATOM 787 C C . MET A 1 98 ? 1.786 -5.260 -12.485 1.00 92.94 98 MET A C 1
ATOM 789 O O . MET A 1 98 ? 2.441 -4.267 -12.793 1.00 92.94 98 MET A O 1
ATOM 793 N N . VAL A 1 99 ? 1.796 -6.369 -13.232 1.00 90.88 99 VAL A N 1
ATOM 794 C CA . VAL A 1 99 ? 2.620 -6.506 -14.444 1.00 90.88 99 VAL A CA 1
ATOM 795 C C . VAL A 1 99 ? 2.232 -5.460 -15.488 1.00 90.88 99 VAL A C 1
ATOM 797 O O . VAL A 1 99 ? 3.101 -4.759 -16.006 1.00 90.88 99 V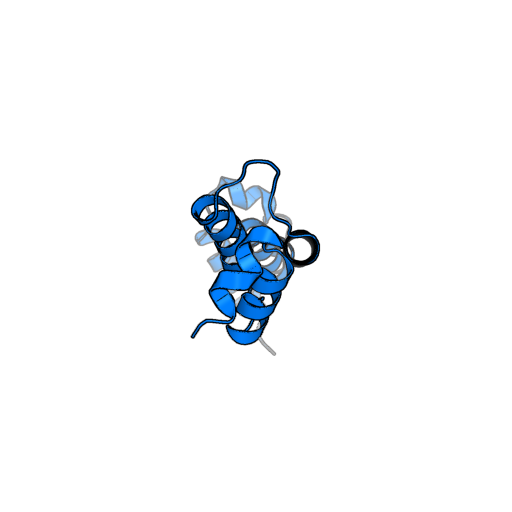AL A O 1
ATOM 800 N N . ARG A 1 100 ? 0.932 -5.283 -15.767 1.00 91.56 100 ARG A N 1
ATOM 801 C CA . ARG A 1 100 ? 0.463 -4.250 -16.707 1.00 91.56 100 ARG A CA 1
ATOM 802 C C . ARG A 1 100 ? 0.872 -2.847 -16.271 1.00 91.56 100 ARG A C 1
ATOM 804 O O . ARG A 1 100 ? 1.199 -2.027 -17.126 1.00 91.56 100 ARG A O 1
ATOM 811 N N . LYS A 1 101 ? 0.851 -2.561 -14.968 1.00 92.56 101 LYS A N 1
ATOM 812 C CA . LYS A 1 101 ? 1.262 -1.267 -14.431 1.00 92.56 101 LYS A CA 1
ATOM 813 C C . LYS A 1 101 ? 2.751 -1.028 -14.651 1.00 92.56 101 LYS A C 1
ATOM 815 O O . LYS A 1 101 ? 3.099 -0.023 -15.259 1.00 92.56 101 LYS A O 1
ATOM 820 N N . ILE A 1 102 ? 3.603 -1.973 -14.263 1.00 89.62 102 ILE A N 1
ATOM 821 C CA . ILE A 1 102 ? 5.057 -1.867 -14.445 1.00 89.62 102 ILE A CA 1
ATOM 822 C C . ILE A 1 102 ? 5.418 -1.702 -15.922 1.00 89.62 102 ILE A C 1
ATOM 824 O O . ILE A 1 102 ? 6.190 -0.811 -16.264 1.00 89.62 102 ILE A O 1
ATOM 828 N N . LEU A 1 103 ? 4.812 -2.493 -16.813 1.00 87.25 103 LEU A N 1
ATOM 829 C CA . LEU A 1 103 ? 5.060 -2.401 -18.256 1.00 87.25 103 LEU A CA 1
ATOM 830 C C . LEU A 1 103 ? 4.742 -1.014 -18.832 1.00 87.25 103 LEU A C 1
ATOM 832 O O . LEU A 1 103 ? 5.433 -0.564 -19.741 1.00 87.25 103 LEU A O 1
ATOM 836 N N . ARG A 1 104 ? 3.729 -0.317 -18.299 1.00 87.62 104 ARG A N 1
ATOM 837 C CA . ARG A 1 104 ? 3.391 1.059 -18.707 1.00 87.62 104 ARG A CA 1
ATOM 838 C C . A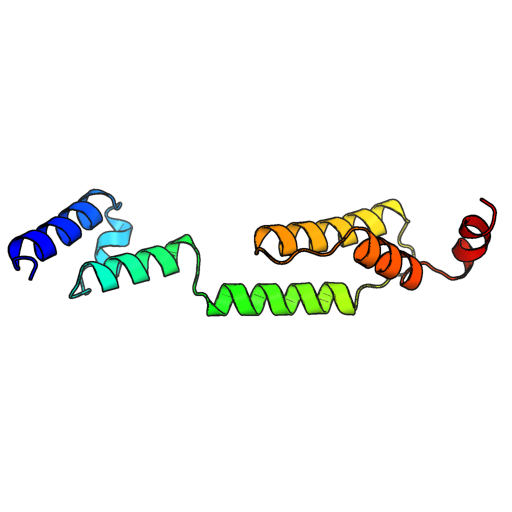RG A 1 104 ? 4.364 2.107 -18.164 1.00 87.62 104 ARG A C 1
ATOM 840 O O . ARG A 1 104 ? 4.463 3.180 -18.748 1.00 87.62 104 ARG A O 1
ATOM 847 N N . CYS A 1 105 ? 5.043 1.813 -17.060 1.00 85.88 105 CYS A N 1
ATOM 848 C CA . CYS A 1 105 ? 5.966 2.727 -16.388 1.00 85.88 105 CYS A CA 1
ATOM 849 C C . CYS A 1 105 ? 7.423 2.563 -16.856 1.00 85.88 105 CYS A C 1
ATOM 851 O O . CYS A 1 105 ? 8.257 3.409 -16.536 1.00 85.88 105 CYS A O 1
ATOM 853 N N . LEU A 1 106 ? 7.742 1.491 -17.594 1.00 81.31 106 LEU A N 1
ATOM 854 C CA . LEU A 1 106 ? 9.084 1.252 -18.123 1.00 81.31 106 LEU A CA 1
ATOM 855 C C . LEU A 1 106 ? 9.471 2.294 -19.190 1.00 81.31 106 LEU A C 1
ATOM 857 O O . LEU A 1 106 ? 8.647 2.650 -20.038 1.00 81.31 106 LEU A O 1
ATOM 861 N N . PRO A 1 107 ? 10.742 2.743 -19.224 1.00 72.75 107 PRO A N 1
ATOM 862 C CA . PRO A 1 107 ? 11.219 3.602 -20.298 1.00 72.75 107 PRO A CA 1
ATOM 863 C C . PRO A 1 107 ? 11.115 2.893 -21.656 1.00 72.75 107 PRO A C 1
ATOM 865 O O . PRO A 1 107 ? 11.425 1.705 -21.779 1.00 72.75 107 PRO A O 1
ATOM 868 N N . ARG A 1 108 ? 10.759 3.639 -22.712 1.00 68.62 108 ARG A N 1
ATOM 869 C CA . ARG A 1 108 ? 10.613 3.103 -24.083 1.00 68.62 108 ARG A CA 1
ATOM 870 C C . ARG A 1 108 ? 11.863 2.381 -24.594 1.00 68.62 108 ARG A C 1
ATOM 872 O O . ARG A 1 108 ? 11.742 1.441 -25.371 1.00 68.62 108 ARG A O 1
ATOM 879 N N . SER A 1 109 ? 13.046 2.772 -24.121 1.00 66.88 109 SER A N 1
ATOM 880 C CA . SER A 1 109 ? 14.323 2.123 -24.442 1.00 66.88 109 SER A CA 1
ATOM 881 C C . SER A 1 109 ? 14.414 0.659 -23.988 1.00 66.88 109 SER A C 1
ATOM 883 O O . SER A 1 109 ? 15.261 -0.077 -24.486 1.00 66.88 109 SER A O 1
ATOM 885 N N . TRP A 1 110 ? 13.528 0.209 -23.093 1.00 63.91 110 TRP A N 1
ATOM 886 C CA . TRP A 1 110 ? 13.497 -1.159 -22.566 1.00 63.91 110 TRP A CA 1
ATOM 887 C C . TRP A 1 110 ? 12.379 -2.023 -23.167 1.00 63.91 110 TRP A C 1
ATOM 889 O O . TRP A 1 110 ? 12.410 -3.243 -23.011 1.00 63.91 110 TRP A O 1
ATOM 899 N N . MET A 1 111 ? 11.432 -1.432 -23.907 1.00 59.16 111 MET A N 1
ATOM 900 C CA . MET A 1 111 ? 10.344 -2.165 -24.573 1.00 59.16 111 MET A CA 1
ATOM 901 C C . MET A 1 111 ? 10.812 -3.213 -25.605 1.00 59.16 111 MET A C 1
ATOM 903 O O . MET A 1 111 ? 10.218 -4.291 -25.624 1.00 59.16 111 MET A O 1
ATOM 907 N N . PRO A 1 112 ? 11.879 -2.996 -26.411 1.00 58.97 112 PRO A N 1
ATOM 908 C CA . PRO A 1 112 ? 12.283 -3.962 -27.440 1.00 58.97 112 PRO A CA 1
A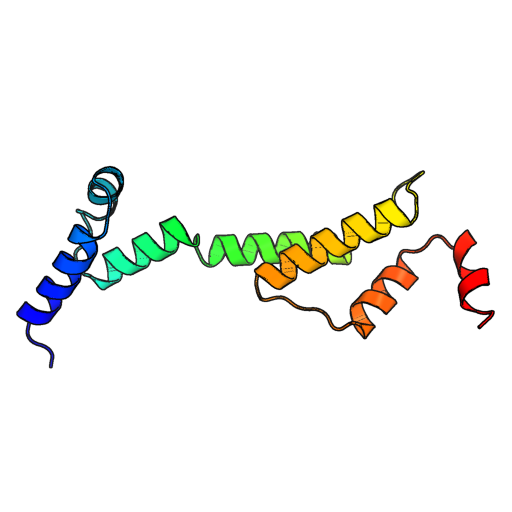TOM 909 C C . PRO A 1 112 ? 12.709 -5.334 -26.896 1.00 58.97 112 PRO A C 1
ATOM 911 O O . PRO A 1 112 ? 12.628 -6.322 -27.619 1.00 58.97 112 PRO A O 1
ATOM 914 N N . LYS A 1 113 ? 13.139 -5.418 -25.627 1.00 53.59 113 LYS A N 1
ATOM 915 C CA . LYS A 1 113 ? 13.572 -6.677 -24.993 1.00 53.59 113 LYS A CA 1
ATOM 916 C C . LYS A 1 113 ? 12.412 -7.544 -24.490 1.00 53.59 113 LYS A C 1
ATOM 918 O O . LYS A 1 113 ? 12.623 -8.720 -24.227 1.00 53.59 113 LYS A O 1
ATOM 923 N N . VAL A 1 114 ? 11.206 -6.984 -24.361 1.00 54.47 114 VAL A N 1
ATOM 924 C CA . VAL A 1 114 ? 10.011 -7.707 -23.884 1.00 54.47 114 VAL A CA 1
ATOM 925 C C . VAL A 1 114 ? 9.309 -8.452 -25.029 1.00 54.47 114 VAL A C 1
ATOM 927 O O . VAL A 1 114 ? 8.667 -9.466 -24.798 1.00 54.47 114 VAL A O 1
ATOM 930 N N . THR A 1 115 ? 9.473 -7.992 -26.272 1.00 48.75 115 THR A N 1
ATOM 931 C CA . THR A 1 115 ? 8.872 -8.573 -27.490 1.00 48.75 115 THR A CA 1
ATOM 932 C C . THR A 1 115 ? 9.661 -9.722 -28.127 1.00 48.75 115 THR A C 1
ATOM 934 O O . THR A 1 115 ? 9.240 -10.229 -29.160 1.00 48.75 115 THR A O 1
ATOM 937 N N . ALA A 1 116 ? 10.806 -10.111 -27.563 1.00 46.97 116 ALA A N 1
ATOM 938 C CA . ALA A 1 116 ? 11.692 -11.128 -28.142 1.00 46.97 116 ALA A CA 1
ATOM 939 C C . ALA A 1 116 ? 11.568 -12.521 -27.486 1.00 46.97 116 ALA A C 1
ATOM 941 O O . ALA A 1 116 ? 12.475 -13.337 -27.641 1.00 46.97 116 ALA A O 1
ATOM 942 N N . ILE A 1 117 ? 10.487 -12.777 -26.739 1.00 45.56 117 ILE A N 1
ATOM 943 C CA . ILE A 1 117 ? 10.195 -14.074 -26.104 1.00 45.56 117 ILE A CA 1
ATOM 944 C C . ILE A 1 117 ? 9.044 -14.749 -26.842 1.00 45.56 117 ILE A C 1
ATOM 946 O O . ILE A 1 117 ? 8.028 -14.056 -27.073 1.00 45.56 117 ILE A O 1
#

pLDDT: mean 79.09, std 15.95, range [36.12, 97.75]

Radius of gyration: 23.52 Å; Cα contacts (8 Å, |Δi|>4): 52; chains: 1; bounding box: 50×24×64 Å

InterPro domains:
  IPR061502 Copia/RE1/RE2-like, N-terminal domain [PF14223] (13-117)

Organism: Cephalotus follicularis (NCBI:txid3775)

Secondary structure (DSSP, 8-state):
---HHHHHHHHHHHHHTS-HHHHHHHTT-SSHHHHHHHHHHHHT--HHHHHHHHHHHHHHHHT--PPTT--HHHHHHHHHHHHHHHHTTT----HHHHHHHHHHHS-GGGGGGTTT-

Foldseek 3Di:
DDDPVVFVVLVVVLCVVDDPVCCVVCVPPPGSVSSVVSVCCVPVNDPVVLVVQLVVLVVCLVPQAADVPDDPVRSVVVLVVSQVSCVVSVHHDDPVVSVVSVLVRDDPVCVVVVPPD